Protein AF-A0A3C0ARL7-F1 (afdb_monomer_lite)

Radius of gyration: 15.75 Å; chains: 1; bounding box: 42×32×41 Å

Secondary structure (DSSP, 8-state):
--------SSSHHHH-TTSTT------HHHHTSHHHHHHHHSS---TTT--EEEEE-HHHH---EE-TTS-EE--SS--HHHHHHHTT--B--SSS--SEEEEE--

pLDDT: mean 94.79, std 3.32, range [73.19, 98.5]

Structure (mmCIF, N/CA/C/O backbone):
data_AF-A0A3C0ARL7-F1
#
_entry.id   AF-A0A3C0ARL7-F1
#
loop_
_atom_site.group_PDB
_atom_site.id
_atom_site.type_symbol
_atom_site.label_atom_id
_atom_site.label_alt_id
_atom_site.label_comp_id
_atom_site.label_asym_id
_atom_site.label_entity_id
_atom_site.label_seq_id
_atom_site.pdbx_PDB_ins_code
_atom_site.Cartn_x
_atom_site.Cartn_y
_atom_site.Cartn_z
_atom_site.occupancy
_atom_site.B_iso_or_equiv
_atom_site.auth_seq_id
_atom_site.auth_comp_id
_atom_site.auth_asym_id
_atom_site.auth_atom_id
_atom_site.pdbx_PDB_model_num
ATOM 1 N N . ASN A 1 1 ? 13.053 -15.299 10.098 1.00 73.19 1 ASN A N 1
ATOM 2 C CA . ASN A 1 1 ? 12.974 -15.258 8.622 1.00 73.19 1 ASN A CA 1
ATOM 3 C C . ASN A 1 1 ? 12.275 -13.979 8.199 1.00 73.19 1 ASN A C 1
ATOM 5 O O . ASN A 1 1 ? 11.055 -13.947 8.209 1.00 73.19 1 ASN A O 1
ATOM 9 N N . TYR A 1 2 ? 13.033 -12.924 7.897 1.00 88.19 2 TYR A N 1
ATOM 10 C CA . TYR A 1 2 ? 12.495 -11.675 7.349 1.00 88.19 2 TYR A CA 1
ATOM 11 C C . TYR A 1 2 ? 12.659 -11.690 5.828 1.00 88.19 2 TYR A C 1
ATOM 13 O O . TYR A 1 2 ? 13.670 -12.187 5.331 1.00 88.19 2 TYR A O 1
ATOM 21 N N . ARG A 1 3 ? 11.676 -11.161 5.097 1.00 88.12 3 ARG A N 1
ATOM 22 C CA . ARG A 1 3 ? 11.777 -10.898 3.657 1.00 88.12 3 ARG A CA 1
ATOM 23 C C . ARG A 1 3 ? 11.718 -9.391 3.454 1.00 88.12 3 ARG A C 1
ATOM 25 O O . ARG A 1 3 ? 10.882 -8.731 4.060 1.00 88.12 3 ARG A O 1
ATOM 32 N N . TYR A 1 4 ? 12.598 -8.872 2.610 1.00 91.69 4 TYR A N 1
ATOM 33 C CA . TYR A 1 4 ? 12.645 -7.458 2.259 1.00 91.69 4 TYR A CA 1
ATOM 34 C C . TYR A 1 4 ? 12.437 -7.322 0.754 1.00 91.69 4 TYR A C 1
ATOM 36 O O . TYR A 1 4 ? 13.104 -8.008 -0.017 1.00 91.69 4 TYR A O 1
ATOM 44 N N . GLY A 1 5 ? 11.522 -6.444 0.350 1.00 90.25 5 GLY A N 1
ATOM 45 C CA . GLY A 1 5 ? 11.359 -6.012 -1.036 1.00 90.25 5 GLY A CA 1
ATOM 46 C C . GLY A 1 5 ? 11.683 -4.532 -1.120 1.00 90.25 5 GLY A C 1
ATOM 47 O O . GLY A 1 5 ? 10.969 -3.715 -0.543 1.00 90.25 5 GLY A O 1
ATOM 48 N N . ALA A 1 6 ? 12.779 -4.190 -1.791 1.00 91.50 6 ALA A N 1
ATOM 49 C CA . ALA A 1 6 ? 13.151 -2.802 -2.018 1.00 91.50 6 ALA A CA 1
ATOM 50 C C . ALA A 1 6 ? 12.425 -2.293 -3.266 1.00 91.50 6 ALA A C 1
ATOM 52 O O . ALA A 1 6 ? 12.723 -2.722 -4.378 1.00 91.50 6 ALA A O 1
ATOM 53 N N . ILE A 1 7 ? 11.471 -1.386 -3.068 1.00 93.31 7 ILE A N 1
ATOM 54 C CA . ILE A 1 7 ? 10.719 -0.746 -4.147 1.00 93.31 7 ILE A CA 1
ATOM 55 C C . ILE A 1 7 ? 11.157 0.712 -4.210 1.00 93.31 7 ILE A C 1
ATOM 57 O O . ILE A 1 7 ? 10.897 1.487 -3.289 1.00 93.31 7 ILE A O 1
ATOM 61 N N . THR A 1 8 ? 11.865 1.075 -5.275 1.00 93.62 8 THR A N 1
ATOM 62 C CA . THR A 1 8 ? 12.463 2.402 -5.439 1.00 93.62 8 THR A CA 1
ATOM 63 C C . THR A 1 8 ? 11.715 3.229 -6.480 1.00 93.62 8 THR A C 1
ATOM 65 O O . THR A 1 8 ? 11.079 2.696 -7.387 1.00 93.62 8 THR A O 1
ATOM 68 N N . THR A 1 9 ? 11.797 4.555 -6.367 1.00 92.31 9 THR A N 1
ATOM 69 C CA . THR A 1 9 ? 11.103 5.477 -7.289 1.00 92.31 9 THR A CA 1
ATOM 70 C C . THR A 1 9 ? 12.048 6.474 -7.962 1.00 92.31 9 THR A C 1
ATOM 72 O O . THR A 1 9 ? 11.670 7.093 -8.951 1.00 92.31 9 THR A O 1
ATOM 75 N N . ARG A 1 10 ? 13.256 6.683 -7.422 1.00 94.00 10 ARG A N 1
ATOM 76 C CA . ARG A 1 10 ? 14.167 7.769 -7.835 1.00 94.00 10 ARG A CA 1
ATOM 77 C C . ARG A 1 10 ? 15.564 7.300 -8.243 1.00 94.00 10 ARG A C 1
ATOM 79 O O . ARG A 1 10 ? 16.402 8.139 -8.550 1.00 94.00 10 ARG A O 1
ATOM 86 N N . GLU A 1 11 ? 15.808 5.994 -8.260 1.00 95.00 11 GLU A N 1
ATOM 87 C CA . GLU A 1 11 ? 17.092 5.445 -8.700 1.00 95.00 11 GLU A CA 1
ATOM 88 C C . GLU A 1 11 ? 17.215 5.518 -10.234 1.00 95.00 11 GLU A C 1
ATOM 90 O O . GLU A 1 11 ? 16.189 5.626 -10.915 1.00 95.00 11 GLU A O 1
ATOM 95 N N . PRO A 1 12 ? 18.427 5.423 -10.819 1.00 96.62 12 PRO A N 1
ATOM 96 C CA . PRO A 1 12 ? 18.610 5.467 -12.275 1.00 96.62 12 PRO A CA 1
ATOM 97 C C . PRO A 1 12 ? 17.726 4.467 -13.027 1.00 96.62 12 PRO A C 1
ATOM 99 O O . PRO A 1 12 ? 17.093 4.822 -14.015 1.00 96.62 12 PRO A O 1
ATOM 102 N N . VAL A 1 13 ? 17.572 3.258 -12.483 1.00 96.38 13 VAL A N 1
ATOM 103 C CA . VAL A 1 13 ? 16.692 2.206 -13.016 1.00 96.38 13 VAL A CA 1
ATOM 104 C C . VAL A 1 13 ? 15.210 2.618 -13.101 1.00 96.38 13 VAL A C 1
ATOM 106 O O . VAL A 1 13 ? 14.448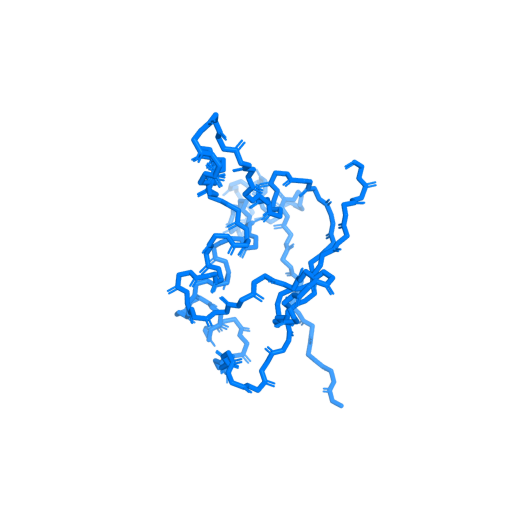 2.043 -13.872 1.00 96.38 13 VAL A O 1
ATOM 109 N N . ASN A 1 14 ? 14.779 3.617 -12.326 1.00 96.81 14 ASN A N 1
ATOM 110 C CA . ASN A 1 14 ? 13.412 4.142 -12.337 1.00 96.81 14 ASN A CA 1
ATOM 111 C C . ASN A 1 14 ? 13.242 5.375 -13.233 1.00 96.81 14 ASN A C 1
ATOM 113 O O . ASN A 1 14 ? 12.120 5.676 -13.639 1.00 96.81 14 ASN A O 1
ATOM 117 N N . MET A 1 15 ? 14.320 6.125 -13.470 1.00 96.38 15 MET A N 1
ATOM 118 C CA . MET A 1 15 ? 14.261 7.482 -14.023 1.00 96.38 15 MET A CA 1
ATOM 119 C C . MET A 1 15 ? 14.868 7.597 -15.425 1.00 96.38 15 MET A C 1
ATOM 121 O O . MET A 1 15 ? 14.415 8.442 -16.191 1.00 96.38 15 MET A O 1
ATOM 125 N N . ASP A 1 16 ? 15.869 6.781 -15.763 1.00 97.06 16 ASP A N 1
ATOM 126 C CA . ASP A 1 16 ? 16.519 6.782 -17.077 1.00 97.06 16 ASP A CA 1
ATOM 127 C C . ASP A 1 16 ? 15.919 5.697 -17.976 1.00 97.06 16 ASP A C 1
ATOM 129 O O . ASP A 1 16 ? 16.198 4.512 -17.807 1.00 97.06 16 ASP A O 1
ATOM 133 N N . GLU A 1 17 ? 15.109 6.113 -18.950 1.00 96.50 17 GLU A N 1
ATOM 134 C CA . GLU A 1 17 ? 14.459 5.228 -19.928 1.00 96.50 17 GLU A CA 1
ATOM 135 C C . GLU A 1 17 ? 15.453 4.429 -20.787 1.00 96.50 17 GLU A C 1
ATOM 137 O O . GLU A 1 17 ? 15.091 3.384 -21.324 1.00 96.50 17 GLU A O 1
ATOM 142 N N . ASN A 1 18 ? 16.712 4.874 -20.896 1.00 97.56 18 ASN A N 1
ATOM 143 C CA . ASN A 1 18 ? 17.759 4.150 -21.622 1.00 97.56 18 ASN A CA 1
ATOM 144 C C . ASN A 1 18 ? 18.518 3.151 -20.738 1.00 97.56 18 ASN A C 1
ATOM 146 O O . ASN A 1 18 ? 19.391 2.430 -21.232 1.00 97.56 18 ASN A O 1
ATOM 150 N N . HIS A 1 19 ? 18.223 3.095 -19.437 1.00 96.50 19 HIS A N 1
ATOM 151 C CA . HIS A 1 19 ? 18.859 2.147 -18.538 1.00 96.50 19 HIS A CA 1
ATOM 152 C C . HIS A 1 19 ? 18.487 0.711 -18.957 1.00 96.50 19 HIS A C 1
ATOM 154 O O . HIS A 1 19 ? 17.305 0.410 -19.128 1.00 96.50 19 HIS A O 1
ATOM 160 N N . PRO A 1 20 ? 19.447 -0.229 -19.066 1.00 96.31 20 PRO A N 1
ATOM 161 C CA . PRO A 1 20 ? 19.185 -1.582 -19.577 1.00 96.31 20 PRO A CA 1
ATOM 162 C C . PRO A 1 20 ? 18.179 -2.379 -18.734 1.00 96.31 20 PRO A C 1
ATOM 164 O O . PRO A 1 20 ? 17.583 -3.339 -19.211 1.00 96.31 20 PRO A O 1
ATOM 167 N N . SER A 1 21 ? 17.993 -1.982 -17.477 1.00 95.75 21 SER A N 1
ATOM 168 C CA . SER A 1 21 ? 17.005 -2.556 -16.559 1.00 95.75 21 SER A CA 1
ATOM 169 C C . SER A 1 21 ? 15.857 -1.598 -16.235 1.00 95.75 21 SER A C 1
ATOM 171 O O . SER A 1 21 ? 15.294 -1.724 -15.159 1.00 95.75 21 SER A O 1
ATOM 173 N N . TYR A 1 22 ? 15.555 -0.605 -17.076 1.00 96.50 22 TYR A N 1
ATOM 174 C CA . TYR A 1 22 ? 14.536 0.405 -16.776 1.00 96.50 22 TYR A CA 1
ATOM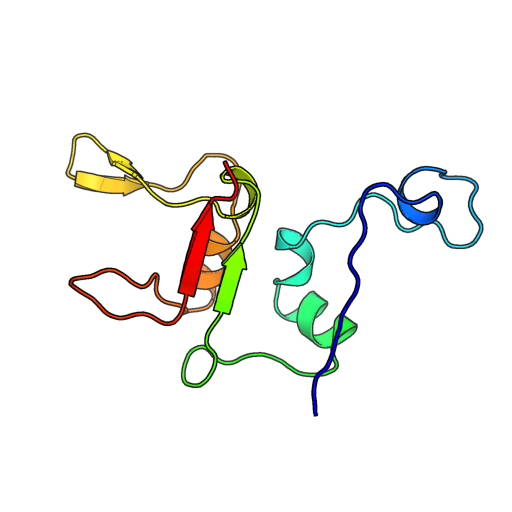 175 C C . TYR A 1 22 ? 13.187 -0.215 -16.366 1.00 96.50 22 TYR A C 1
ATOM 177 O O . TYR A 1 22 ? 12.624 -1.036 -17.089 1.00 96.50 22 TYR A O 1
ATOM 185 N N . VAL A 1 23 ? 12.663 0.200 -15.208 1.00 94.06 23 VAL A N 1
ATOM 186 C CA . VAL A 1 23 ? 11.373 -0.269 -14.655 1.00 94.06 23 VAL A CA 1
ATOM 187 C C . VAL A 1 23 ? 10.371 0.860 -14.400 1.00 94.06 23 VAL A C 1
ATOM 189 O O . VAL A 1 23 ? 9.265 0.614 -13.918 1.00 94.06 23 VAL A O 1
ATOM 192 N N . GLY A 1 24 ? 10.743 2.110 -14.685 1.00 95.44 24 GLY A N 1
ATOM 193 C CA . GLY A 1 24 ? 9.925 3.279 -14.368 1.00 95.44 24 GLY A CA 1
ATOM 194 C C . GLY A 1 24 ? 9.723 3.510 -12.864 1.00 95.44 24 GLY A C 1
ATOM 195 O O . GLY A 1 24 ? 10.300 2.834 -12.005 1.00 95.44 24 GLY A O 1
ATOM 196 N N . LYS A 1 25 ? 8.891 4.500 -12.525 1.00 95.00 25 LYS A N 1
ATOM 197 C CA . LYS A 1 25 ? 8.530 4.808 -11.134 1.00 95.00 25 LYS A CA 1
ATOM 198 C C . LYS A 1 25 ? 7.660 3.700 -10.551 1.00 95.00 25 LYS A C 1
ATOM 200 O O . LYS A 1 25 ? 6.634 3.359 -11.126 1.00 95.00 25 LYS A O 1
ATOM 205 N N . GLN A 1 26 ? 8.048 3.201 -9.384 1.00 94.69 26 GLN A N 1
ATOM 206 C CA . GLN A 1 26 ? 7.291 2.192 -8.651 1.00 94.69 26 GLN A CA 1
ATOM 207 C C . GLN A 1 26 ? 6.635 2.816 -7.413 1.00 94.69 26 GLN A C 1
ATOM 209 O O . GLN A 1 26 ? 7.239 3.664 -6.743 1.00 94.69 26 GLN A O 1
ATOM 214 N N . TYR A 1 27 ? 5.412 2.378 -7.109 1.00 94.19 27 TYR A N 1
ATOM 215 C CA . TYR A 1 27 ? 4.602 2.838 -5.981 1.00 94.19 27 TYR A CA 1
ATOM 216 C C . TYR A 1 27 ? 4.063 1.644 -5.189 1.00 94.19 27 TYR A C 1
ATOM 218 O O . TYR A 1 27 ? 3.662 0.634 -5.766 1.00 94.19 27 TYR A O 1
ATOM 226 N N . LEU A 1 28 ? 4.008 1.762 -3.860 1.00 95.19 28 LEU A N 1
ATOM 227 C CA . LEU A 1 28 ? 3.513 0.682 -2.995 1.00 95.19 28 LEU A CA 1
ATOM 228 C C . LEU A 1 28 ? 2.052 0.320 -3.295 1.00 95.19 28 LEU A C 1
ATOM 230 O O . LEU A 1 28 ? 1.685 -0.849 -3.207 1.00 95.19 28 LEU A O 1
ATOM 234 N N . GLN A 1 29 ? 1.250 1.298 -3.720 1.00 95.44 29 GLN A N 1
ATOM 235 C CA . GLN A 1 29 ? -0.146 1.118 -4.125 1.00 95.44 29 GLN A CA 1
ATOM 236 C C . GLN A 1 29 ? -0.313 0.175 -5.328 1.00 95.44 29 GLN A C 1
ATOM 238 O O . GLN A 1 29 ? -1.349 -0.473 -5.470 1.00 95.44 29 GLN A O 1
ATOM 243 N N . ASP A 1 30 ? 0.703 0.055 -6.186 1.00 94.94 30 ASP A N 1
ATOM 244 C CA . ASP A 1 30 ? 0.691 -0.911 -7.286 1.00 94.94 30 ASP A CA 1
ATOM 245 C C . ASP A 1 30 ? 1.179 -2.288 -6.834 1.00 94.94 30 ASP A C 1
ATOM 247 O O . ASP A 1 30 ? 0.625 -3.304 -7.254 1.00 94.94 30 ASP A O 1
ATOM 251 N N . ILE A 1 31 ? 2.163 -2.324 -5.930 1.00 95.19 31 ILE A N 1
ATOM 252 C CA . ILE A 1 31 ? 2.729 -3.564 -5.386 1.00 95.19 31 ILE A CA 1
ATOM 253 C C . ILE A 1 31 ? 1.742 -4.300 -4.477 1.00 95.19 31 ILE A C 1
ATOM 255 O O . ILE A 1 31 ? 1.704 -5.522 -4.506 1.00 95.19 31 ILE A O 1
ATOM 259 N N . ILE A 1 32 ? 0.917 -3.595 -3.697 1.00 95.94 32 ILE A N 1
ATOM 260 C CA . ILE A 1 32 ? -0.025 -4.220 -2.750 1.00 95.94 32 ILE A CA 1
ATOM 261 C C . ILE A 1 32 ? -1.240 -4.871 -3.424 1.00 95.94 32 ILE A C 1
ATOM 263 O O . ILE A 1 32 ? -2.083 -5.467 -2.757 1.00 95.94 32 ILE A O 1
ATOM 267 N N . ARG A 1 33 ? -1.364 -4.759 -4.750 1.00 95.81 33 ARG A N 1
ATOM 268 C CA . ARG A 1 33 ? -2.392 -5.487 -5.498 1.00 95.81 33 ARG A CA 1
ATOM 269 C C . ARG A 1 33 ? -2.048 -6.982 -5.470 1.00 95.81 33 ARG A C 1
ATOM 271 O O . ARG A 1 33 ? -0.901 -7.307 -5.775 1.00 95.81 33 ARG A O 1
ATOM 278 N N . PRO A 1 34 ? -3.006 -7.894 -5.209 1.00 94.75 34 PRO A N 1
ATOM 279 C CA . PRO A 1 34 ? -2.707 -9.303 -4.926 1.00 94.75 34 PRO A CA 1
ATOM 280 C C . PRO A 1 34 ? -1.747 -9.969 -5.921 1.00 94.75 34 PRO A C 1
ATOM 282 O O . PRO A 1 34 ? -0.717 -10.498 -5.521 1.00 94.75 34 PRO A O 1
ATOM 285 N N . ALA A 1 35 ? -2.014 -9.845 -7.227 1.00 95.88 35 ALA A N 1
ATOM 286 C CA . ALA A 1 35 ? -1.171 -10.446 -8.262 1.00 95.88 35 ALA A CA 1
ATOM 287 C C . ALA A 1 35 ? 0.267 -9.892 -8.282 1.00 95.88 35 ALA A C 1
ATOM 289 O O . ALA A 1 35 ? 1.212 -10.643 -8.504 1.00 95.88 35 ALA A O 1
ATOM 290 N N . ARG A 1 36 ? 0.444 -8.586 -8.038 1.00 94.94 36 ARG A N 1
ATOM 291 C CA . ARG A 1 36 ? 1.770 -7.946 -8.010 1.00 94.94 36 ARG A CA 1
ATOM 292 C C . ARG A 1 36 ? 2.530 -8.277 -6.737 1.00 94.94 36 ARG A C 1
ATOM 294 O O . ARG A 1 36 ? 3.741 -8.475 -6.787 1.00 94.94 36 ARG A O 1
ATOM 301 N N . PHE A 1 37 ? 1.824 -8.368 -5.616 1.00 95.56 37 PHE A N 1
ATOM 302 C CA . PHE A 1 37 ? 2.422 -8.768 -4.355 1.00 95.56 37 PHE A CA 1
ATOM 303 C C . PHE A 1 37 ? 2.928 -10.212 -4.435 1.00 95.56 37 PHE A C 1
ATOM 305 O O . PHE A 1 37 ? 4.079 -10.485 -4.093 1.00 95.56 37 PHE A O 1
ATOM 312 N N . GLU A 1 38 ? 2.104 -11.128 -4.946 1.00 95.62 38 GLU A N 1
ATOM 313 C CA . GLU A 1 38 ? 2.480 -12.532 -5.101 1.00 95.62 38 GLU A CA 1
ATOM 314 C C . GLU A 1 38 ? 3.648 -12.709 -6.078 1.00 95.62 38 GLU A C 1
ATOM 316 O O . GLU A 1 38 ? 4.585 -13.441 -5.773 1.00 95.62 38 GLU A O 1
ATOM 321 N N . GLU A 1 39 ? 3.658 -11.980 -7.199 1.00 94.06 39 GLU A N 1
ATOM 322 C CA . GLU A 1 39 ? 4.786 -11.949 -8.140 1.00 94.06 39 GLU A CA 1
ATOM 323 C C . GLU A 1 39 ? 6.087 -11.481 -7.462 1.00 94.06 39 GLU A C 1
ATOM 325 O O . GLU A 1 39 ? 7.139 -12.094 -7.641 1.00 94.06 39 GLU A O 1
ATOM 330 N N . ALA A 1 40 ? 6.020 -10.421 -6.651 1.00 92.00 40 ALA A N 1
ATOM 331 C CA . ALA A 1 40 ? 7.193 -9.838 -6.003 1.00 92.00 40 ALA A CA 1
ATOM 332 C C . ALA A 1 40 ? 7.731 -10.683 -4.836 1.00 92.00 40 ALA A C 1
ATOM 334 O O . ALA A 1 40 ? 8.939 -10.704 -4.591 1.00 92.00 40 ALA A O 1
ATOM 335 N N . PHE A 1 41 ? 6.853 -11.360 -4.089 1.00 93.19 41 PHE A N 1
ATOM 336 C CA . PHE A 1 41 ? 7.223 -11.992 -2.821 1.00 93.19 41 PHE A CA 1
ATOM 337 C C . PHE A 1 41 ? 7.036 -13.512 -2.778 1.00 93.19 41 PHE A C 1
ATOM 339 O O . PHE A 1 41 ? 7.587 -14.153 -1.874 1.00 93.19 41 PHE A O 1
ATOM 346 N N . GLY A 1 42 ? 6.299 -14.100 -3.721 1.00 94.69 42 GLY A N 1
ATOM 347 C CA . GLY A 1 42 ? 6.009 -15.534 -3.803 1.00 94.69 42 GLY A CA 1
ATOM 348 C C . GLY A 1 42 ? 5.040 -16.041 -2.730 1.00 94.69 42 GLY A C 1
ATOM 349 O O . GLY A 1 42 ? 5.127 -17.203 -2.335 1.00 94.69 42 GLY A O 1
ATOM 350 N N . TRP A 1 43 ? 4.204 -15.161 -2.178 1.00 93.69 43 TRP A N 1
ATOM 351 C CA . TRP A 1 43 ? 3.123 -15.487 -1.242 1.00 93.69 43 TRP A CA 1
ATOM 352 C C . TRP A 1 43 ? 2.068 -14.377 -1.256 1.00 93.69 43 TRP A C 1
ATOM 354 O O . TRP A 1 43 ? 2.365 -13.258 -1.673 1.00 93.69 43 TRP A O 1
ATOM 364 N N . SER A 1 44 ? 0.878 -14.683 -0.740 1.00 94.25 44 SER A N 1
ATOM 365 C CA . SER A 1 44 ? -0.251 -13.752 -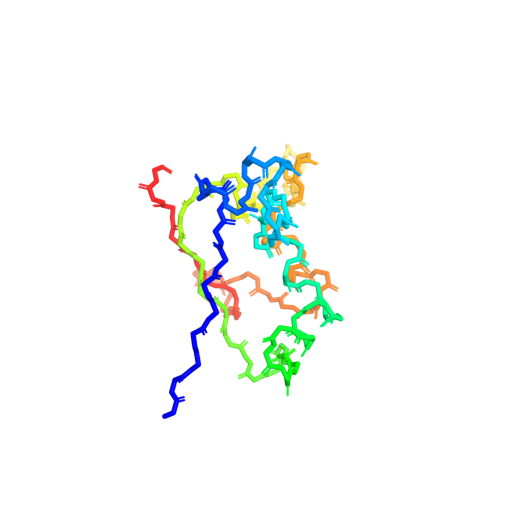0.671 1.00 94.25 44 SER A CA 1
ATOM 366 C C . SER A 1 44 ? -0.689 -13.541 0.782 1.00 94.25 44 SER A C 1
ATOM 368 O O . SER A 1 44 ? -0.861 -14.528 1.503 1.00 94.25 44 SER A O 1
ATOM 370 N N . PRO A 1 45 ? -0.831 -12.286 1.242 1.00 94.00 45 PRO A N 1
ATOM 371 C CA . PRO A 1 45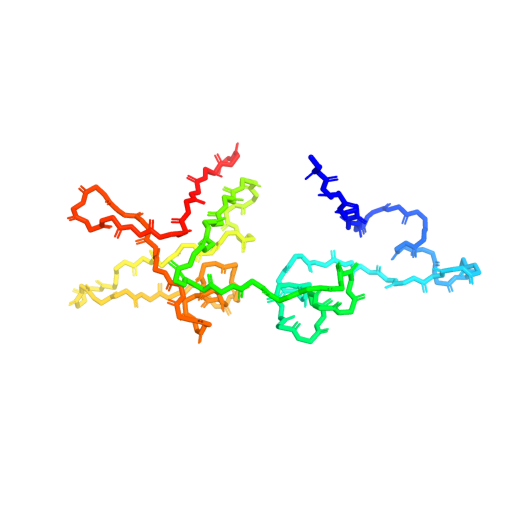 ? -1.226 -11.988 2.610 1.00 94.00 45 PRO A CA 1
ATOM 372 C C . PRO A 1 45 ? -2.740 -12.113 2.798 1.00 94.00 45 PRO A C 1
ATOM 374 O O . PRO A 1 45 ? -3.515 -11.679 1.946 1.00 94.00 45 PRO A O 1
ATOM 377 N N . ASP A 1 46 ? -3.152 -12.667 3.937 1.00 95.56 46 ASP A N 1
ATOM 378 C CA . ASP A 1 46 ? -4.557 -12.872 4.298 1.00 95.56 46 ASP A CA 1
ATOM 379 C C . ASP A 1 46 ? -4.962 -11.917 5.442 1.00 95.56 46 ASP A C 1
ATOM 381 O O . ASP A 1 46 ? -4.306 -11.912 6.493 1.00 95.56 46 ASP A O 1
ATOM 385 N N . PRO A 1 47 ? -6.034 -11.114 5.286 1.00 97.12 47 PRO A N 1
ATOM 386 C CA . PRO A 1 47 ? -6.544 -10.250 6.348 1.00 97.12 47 PRO A CA 1
ATOM 387 C C . PRO A 1 47 ? -6.820 -10.961 7.683 1.00 97.12 47 PRO A C 1
ATOM 389 O O . PRO A 1 47 ? -6.737 -10.316 8.729 1.00 97.12 47 PRO A O 1
ATOM 392 N N . GLU A 1 48 ? -7.137 -12.258 7.692 1.00 97.06 48 GLU A N 1
ATOM 393 C CA . GLU A 1 48 ? -7.431 -12.995 8.928 1.00 97.06 48 GLU A CA 1
ATOM 394 C C . GLU A 1 48 ? -6.203 -13.175 9.832 1.00 97.06 48 GLU A C 1
ATOM 396 O O . GLU A 1 48 ? -6.345 -13.310 11.048 1.00 97.06 48 GLU A O 1
ATOM 401 N N . ASN A 1 49 ? -4.993 -13.163 9.265 1.00 96.62 49 ASN A N 1
ATOM 402 C CA . ASN A 1 49 ? -3.757 -13.456 9.997 1.00 96.62 49 ASN A CA 1
ATOM 403 C C . ASN A 1 49 ? -2.611 -12.463 9.737 1.00 96.62 49 ASN A C 1
ATOM 405 O O . ASN A 1 49 ? -1.526 -12.620 10.301 1.00 96.62 49 ASN A O 1
ATOM 409 N N . THR A 1 50 ? -2.839 -11.436 8.918 1.00 97.38 50 THR A N 1
ATOM 410 C CA . THR A 1 50 ? -1.818 -10.460 8.536 1.00 97.38 50 THR A CA 1
ATOM 411 C C . THR A 1 50 ? -2.126 -9.084 9.107 1.00 97.38 50 THR A C 1
ATOM 413 O O . THR A 1 50 ? -3.221 -8.550 8.953 1.00 97.38 50 THR A O 1
ATOM 416 N N . HIS A 1 51 ? -1.114 -8.478 9.727 1.00 98.25 51 HIS A N 1
ATOM 417 C CA . HIS A 1 51 ? -1.124 -7.069 10.104 1.00 98.25 51 HIS A CA 1
ATOM 418 C C . HIS A 1 51 ? -0.263 -6.263 9.131 1.00 98.25 51 HIS A C 1
ATOM 420 O O . HIS A 1 51 ? 0.857 -6.661 8.809 1.00 98.25 51 HIS A O 1
ATOM 426 N N . VAL A 1 52 ? -0.766 -5.105 8.709 1.00 98.19 52 VAL A N 1
ATOM 427 C CA . VAL A 1 52 ? -0.066 -4.165 7.833 1.00 98.19 52 VAL A CA 1
ATOM 428 C C . VAL A 1 52 ? 0.286 -2.910 8.618 1.00 98.19 52 VAL A C 1
ATOM 430 O O . VAL A 1 52 ? -0.578 -2.299 9.243 1.00 98.19 52 VAL A O 1
ATOM 433 N N . PHE A 1 53 ? 1.555 -2.515 8.566 1.00 98.06 53 PHE A N 1
ATOM 434 C CA . PHE A 1 53 ? 2.069 -1.306 9.204 1.00 98.06 53 PHE A CA 1
ATOM 435 C C . PHE A 1 53 ? 2.563 -0.347 8.123 1.00 98.06 53 PHE A C 1
ATOM 437 O O . PHE A 1 53 ? 3.421 -0.705 7.318 1.00 98.06 53 PHE A O 1
ATOM 444 N N . LEU A 1 54 ? 2.009 0.863 8.095 1.00 98.00 54 LEU A N 1
ATOM 445 C CA . LEU A 1 54 ? 2.293 1.881 7.087 1.00 98.00 54 LEU A CA 1
ATOM 446 C C . LEU A 1 54 ? 2.956 3.095 7.743 1.00 98.00 54 LEU A C 1
ATOM 448 O O . LEU A 1 54 ? 2.407 3.668 8.675 1.00 98.00 54 LEU A O 1
ATOM 452 N N . CYS A 1 55 ? 4.105 3.533 7.239 1.00 97.12 55 CYS A N 1
ATOM 453 C CA . CYS A 1 55 ? 4.729 4.782 7.674 1.00 97.12 55 CYS A CA 1
ATOM 454 C C . CYS A 1 55 ? 5.224 5.569 6.459 1.00 97.12 55 CYS A C 1
ATOM 456 O O . CYS A 1 55 ? 5.771 4.984 5.522 1.00 97.12 55 CYS A O 1
ATOM 458 N N . GLY A 1 56 ? 5.001 6.885 6.445 1.00 95.31 56 GLY A N 1
ATOM 459 C CA . GLY A 1 56 ? 5.497 7.754 5.378 1.00 95.31 56 GLY A CA 1
ATOM 460 C C . GLY A 1 56 ? 4.536 8.869 4.983 1.00 95.31 56 GLY A C 1
ATOM 461 O O . GLY A 1 56 ? 3.883 9.483 5.826 1.00 95.31 56 GLY A O 1
ATOM 462 N N . ASN A 1 57 ? 4.484 9.141 3.676 1.00 95.00 57 ASN A N 1
ATOM 463 C CA . ASN A 1 57 ? 3.696 10.226 3.096 1.00 95.00 57 ASN A CA 1
ATOM 464 C C . ASN A 1 57 ? 2.191 10.053 3.391 1.00 95.00 57 ASN A C 1
ATOM 466 O O . ASN A 1 57 ? 1.636 9.017 3.008 1.00 95.00 57 ASN A O 1
ATOM 470 N N . PRO A 1 58 ? 1.501 11.063 3.958 1.00 95.19 58 PRO A N 1
ATOM 471 C CA . PRO A 1 58 ? 0.053 11.027 4.156 1.00 95.19 58 PRO A CA 1
ATOM 472 C C . PRO A 1 58 ? -0.749 10.679 2.896 1.00 95.19 58 PRO A C 1
ATOM 474 O O . PRO A 1 58 ? -1.717 9.931 2.996 1.00 95.19 58 PRO A O 1
ATOM 477 N N . SER A 1 59 ? -0.332 11.144 1.713 1.00 93.62 59 SER A N 1
ATOM 478 C CA . SER A 1 59 ? -0.985 10.822 0.435 1.00 93.62 59 SER A CA 1
ATOM 479 C C . SER A 1 59 ? -0.757 9.375 -0.011 1.00 93.62 59 S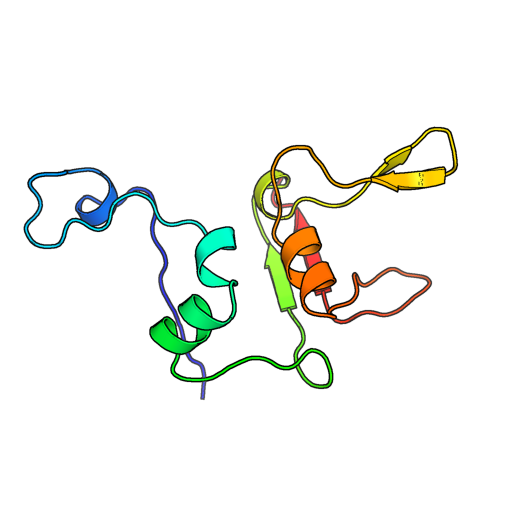ER A C 1
ATOM 481 O O . SER A 1 59 ? -1.585 8.825 -0.726 1.00 93.62 59 SER A O 1
ATOM 483 N N . MET A 1 60 ? 0.345 8.737 0.403 1.00 95.56 60 MET A N 1
ATOM 484 C CA . MET A 1 60 ? 0.554 7.303 0.157 1.00 95.56 60 MET A CA 1
ATOM 485 C C . MET A 1 60 ? -0.327 6.467 1.086 1.00 95.56 60 MET A C 1
ATOM 487 O O . MET A 1 60 ? -0.945 5.502 0.643 1.00 95.56 60 MET A O 1
ATOM 491 N N . ILE A 1 61 ? -0.424 6.864 2.358 1.00 97.75 61 ILE A N 1
ATOM 492 C CA . ILE A 1 61 ? -1.272 6.188 3.345 1.00 97.75 61 ILE A CA 1
ATOM 493 C C . ILE A 1 61 ? -2.751 6.316 2.940 1.00 97.75 61 ILE A C 1
ATOM 495 O O . ILE A 1 61 ? -3.445 5.305 2.866 1.00 97.75 61 ILE A O 1
ATOM 499 N N . GLY A 1 62 ? -3.209 7.536 2.638 1.00 96.62 62 GLY A N 1
ATOM 500 C CA . GLY A 1 62 ? -4.574 7.851 2.201 1.00 96.62 62 GLY A CA 1
ATOM 501 C C . GLY A 1 62 ? -5.636 7.475 3.230 1.00 96.62 62 GLY A C 1
ATOM 502 O O . GLY A 1 62 ? -6.464 6.601 2.989 1.00 96.62 62 GLY A O 1
ATOM 503 N N . LEU A 1 63 ? -5.592 8.119 4.398 1.00 95.88 63 LEU A N 1
ATOM 504 C CA . LEU A 1 63 ? -6.612 7.925 5.430 1.00 95.88 63 LEU A CA 1
ATOM 505 C C . LEU A 1 63 ? -7.957 8.499 4.977 1.00 95.88 63 LEU A C 1
ATOM 507 O O . LEU A 1 63 ? -7.968 9.584 4.395 1.00 95.88 63 LEU A O 1
ATOM 511 N N . PRO A 1 64 ? -9.075 7.828 5.294 1.00 94.88 64 PRO A N 1
ATOM 512 C CA . PRO A 1 64 ? -10.385 8.406 5.077 1.00 94.88 64 PRO A CA 1
ATOM 513 C C . PRO A 1 64 ? -10.667 9.502 6.108 1.00 94.88 64 PRO A C 1
ATOM 515 O O . PRO A 1 64 ? -10.259 9.409 7.271 1.00 94.88 64 PRO A O 1
ATOM 518 N N . GLU A 1 65 ? -11.430 10.506 5.698 1.00 93.50 65 GLU A N 1
ATOM 519 C CA . GLU A 1 65 ? -11.945 11.564 6.566 1.00 93.50 65 GLU A CA 1
ATOM 520 C C . GLU A 1 65 ? -13.469 11.502 6.622 1.00 93.50 65 GLU A C 1
ATOM 522 O O . GLU A 1 65 ? -14.113 10.907 5.761 1.00 93.50 65 GLU A O 1
ATOM 527 N N . LYS A 1 66 ? -14.066 12.079 7.668 1.00 92.94 66 LYS A N 1
ATOM 528 C CA . LYS A 1 66 ? -15.524 12.155 7.759 1.00 92.94 66 LYS A CA 1
ATOM 529 C C . LYS A 1 66 ? -16.036 13.341 6.954 1.00 92.94 66 LYS A C 1
ATOM 531 O O . LYS A 1 66 ? -15.586 14.459 7.194 1.00 92.94 66 LYS A O 1
ATOM 536 N N . ASN A 1 67 ? -16.999 13.109 6.069 1.00 93.06 67 ASN A N 1
ATOM 537 C CA . ASN A 1 67 ? -17.749 14.188 5.428 1.00 93.06 67 ASN A CA 1
ATOM 538 C C . ASN A 1 67 ? -18.740 14.849 6.413 1.00 93.06 67 ASN A C 1
ATOM 540 O O . ASN A 1 67 ? -18.851 14.451 7.577 1.00 93.06 67 ASN A O 1
ATOM 544 N N . GLU A 1 68 ? -19.480 15.858 5.945 1.00 93.50 68 GLU A N 1
ATOM 545 C CA . GLU A 1 68 ? -20.485 16.585 6.742 1.00 93.50 68 GLU A CA 1
ATOM 546 C C . GLU A 1 68 ? -21.596 15.668 7.290 1.00 93.50 68 GLU A C 1
ATOM 548 O O . GLU A 1 68 ? -22.182 15.942 8.336 1.00 93.50 68 GLU A O 1
ATOM 553 N N . GLN A 1 69 ? -21.853 14.550 6.611 1.00 93.19 69 GLN A N 1
ATOM 554 C CA . GLN A 1 69 ? -22.823 13.518 6.968 1.00 93.19 69 GLN A CA 1
ATOM 555 C C . GLN A 1 69 ? -22.242 12.470 7.938 1.00 93.19 69 GLN A C 1
ATOM 557 O O . GLN A 1 69 ? -22.963 11.600 8.426 1.00 93.19 69 GLN A O 1
ATOM 562 N N . GLY A 1 70 ? -20.949 12.562 8.264 1.00 89.75 70 GLY A N 1
ATOM 563 C CA . GLY A 1 70 ? -20.245 11.658 9.171 1.00 89.75 70 GLY A CA 1
ATOM 564 C C . GLY A 1 70 ? -19.762 10.352 8.534 1.00 89.75 70 GLY A C 1
ATOM 565 O O . GLY A 1 70 ? -19.265 9.483 9.260 1.00 89.75 70 GLY A O 1
ATOM 566 N N . GLU A 1 71 ? -19.884 10.211 7.217 1.00 91.00 71 GLU A N 1
ATOM 567 C CA . GLU A 1 71 ? -19.442 9.051 6.443 1.00 91.00 71 GLU A CA 1
ATOM 568 C C . GLU A 1 71 ? -17.944 9.140 6.160 1.00 91.00 71 GLU A C 1
ATOM 570 O O . GLU A 1 71 ? -17.411 10.223 5.927 1.00 91.00 71 GLU A O 1
ATOM 575 N N . LEU A 1 72 ? -17.258 7.996 6.177 1.00 90.69 72 LEU A N 1
ATOM 576 C CA . LEU A 1 72 ? -15.844 7.933 5.821 1.00 90.69 72 LEU A CA 1
ATOM 577 C C . LEU A 1 72 ? -15.684 8.013 4.302 1.00 90.69 72 LEU A C 1
ATOM 579 O O . LEU A 1 72 ? -16.189 7.155 3.581 1.00 90.69 72 LEU A O 1
ATOM 583 N N . VAL A 1 73 ? -14.945 9.016 3.843 1.00 94.94 73 VAL A N 1
ATOM 584 C CA . VAL A 1 73 ? -14.641 9.264 2.435 1.00 94.94 73 VAL A CA 1
ATOM 585 C C . VAL A 1 73 ? -13.129 9.223 2.251 1.00 94.94 73 VAL A C 1
ATOM 587 O O . VAL A 1 73 ? -12.385 9.863 2.996 1.00 94.94 73 VAL A O 1
ATOM 590 N N . PHE A 1 74 ? -12.674 8.432 1.281 1.00 95.50 74 PHE A N 1
ATOM 591 C CA . PHE A 1 74 ? -11.263 8.367 0.910 1.00 95.50 74 PHE A CA 1
ATOM 592 C C . PHE A 1 74 ? -10.863 9.560 0.025 1.00 95.50 74 PHE A C 1
ATOM 594 O O . PHE A 1 74 ? -11.719 10.119 -0.663 1.00 95.50 74 PHE A O 1
ATOM 601 N N . PRO A 1 75 ? -9.579 9.960 0.027 1.00 92.81 75 PRO A N 1
ATOM 602 C CA . PRO A 1 75 ? -9.070 10.975 -0.894 1.00 92.81 75 PRO A CA 1
ATOM 603 C C . PRO A 1 75 ? -9.223 10.561 -2.367 1.00 92.81 75 PRO A C 1
ATOM 605 O O . PRO A 1 75 ? -9.220 9.374 -2.675 1.00 92.81 75 PRO A O 1
ATOM 608 N N . ASP A 1 76 ? -9.235 11.533 -3.288 1.00 90.56 76 ASP A N 1
ATOM 609 C CA . ASP A 1 76 ? -9.345 11.269 -4.737 1.00 90.56 76 ASP A CA 1
ATOM 610 C C . ASP A 1 76 ? -8.247 10.331 -5.270 1.00 90.56 76 ASP A C 1
ATOM 612 O O . ASP A 1 76 ? -8.469 9.512 -6.164 1.00 90.56 76 ASP A O 1
ATOM 616 N N . SER A 1 77 ? -7.030 10.455 -4.734 1.00 90.44 77 SER A N 1
ATOM 617 C CA . SER A 1 77 ? -5.940 9.534 -5.032 1.00 90.44 77 SER A CA 1
ATOM 618 C C . SER A 1 77 ? -6.014 8.321 -4.109 1.00 90.44 77 SER A C 1
ATOM 620 O O . SER A 1 77 ? -5.823 8.470 -2.897 1.00 90.44 77 SER A O 1
ATOM 622 N N . LYS A 1 78 ? -6.172 7.124 -4.685 1.00 94.06 78 LYS A N 1
ATOM 623 C CA . LYS A 1 78 ? -6.155 5.872 -3.921 1.00 94.06 78 LYS A CA 1
ATOM 624 C C . LYS A 1 78 ? -4.885 5.724 -3.084 1.00 94.06 78 LYS A C 1
ATOM 626 O O . LYS A 1 78 ? -3.772 5.640 -3.614 1.00 94.06 78 LYS A O 1
ATOM 631 N N . GLY A 1 79 ? -5.068 5.657 -1.771 1.00 97.00 79 GLY A N 1
ATOM 632 C CA . GLY A 1 79 ? -4.014 5.334 -0.815 1.00 97.00 79 GLY A CA 1
ATOM 633 C C . GLY A 1 79 ? -3.967 3.852 -0.466 1.00 97.00 79 GLY A C 1
ATOM 634 O O . GLY A 1 79 ? -4.834 3.061 -0.837 1.00 97.00 79 GLY A O 1
ATOM 635 N N . MET A 1 80 ? -2.956 3.477 0.311 1.00 98.12 80 MET A N 1
ATOM 636 C CA . MET A 1 80 ? -2.795 2.114 0.815 1.00 98.12 80 MET A CA 1
ATOM 637 C C . MET A 1 80 ? -3.981 1.657 1.671 1.00 98.12 80 MET A C 1
ATOM 639 O O . MET A 1 80 ? -4.388 0.504 1.566 1.00 98.12 80 MET A O 1
ATOM 643 N N . VAL A 1 81 ? -4.548 2.534 2.509 1.00 97.94 81 VAL A N 1
ATOM 644 C CA . VAL A 1 81 ? -5.651 2.156 3.411 1.00 97.94 81 VAL A CA 1
ATOM 645 C C . VAL A 1 81 ? -6.913 1.792 2.632 1.00 97.94 81 VAL A C 1
ATOM 647 O O . VAL A 1 81 ? -7.556 0.800 2.971 1.00 97.94 81 VAL A O 1
ATOM 650 N N . GLU A 1 82 ? -7.246 2.536 1.578 1.00 97.81 82 GLU A N 1
ATOM 651 C CA . GLU A 1 82 ? -8.378 2.219 0.700 1.00 97.81 82 GLU A CA 1
ATOM 652 C C . GLU A 1 82 ? -8.181 0.859 0.022 1.00 97.81 82 GLU A C 1
ATOM 654 O O . GLU A 1 82 ? -9.011 -0.034 0.178 1.00 97.81 82 GLU A O 1
ATOM 659 N N . LEU A 1 83 ? -7.035 0.664 -0.641 1.00 97.75 83 LEU A N 1
ATOM 660 C CA . LEU A 1 83 ? -6.719 -0.569 -1.370 1.00 97.75 83 LEU A CA 1
ATOM 661 C C . LEU A 1 83 ? -6.715 -1.809 -0.471 1.00 97.75 83 LEU A C 1
ATOM 663 O O . LEU A 1 83 ? -7.136 -2.881 -0.894 1.00 97.75 83 LEU A O 1
ATOM 667 N N . LEU A 1 84 ? -6.230 -1.682 0.763 1.00 98.06 84 LEU A N 1
ATOM 668 C CA . LEU A 1 84 ? -6.252 -2.766 1.743 1.00 98.06 84 LEU A CA 1
ATOM 669 C C . LEU A 1 84 ? -7.669 -3.013 2.274 1.00 98.06 84 LEU A C 1
ATOM 671 O O . LEU A 1 84 ? -8.060 -4.163 2.464 1.00 98.06 84 LEU A O 1
ATOM 675 N N . THR A 1 85 ? -8.466 -1.963 2.476 1.00 97.12 85 THR A N 1
ATOM 676 C CA . THR A 1 85 ? -9.866 -2.110 2.906 1.00 97.12 85 THR A CA 1
ATOM 677 C C . THR A 1 85 ? -10.693 -2.852 1.853 1.00 97.12 85 THR A C 1
ATOM 679 O O . THR A 1 85 ? -11.456 -3.752 2.198 1.00 97.12 85 THR A O 1
ATOM 682 N N . GLU A 1 86 ? -10.477 -2.562 0.565 1.00 96.50 86 GLU A N 1
ATOM 683 C CA . GLU A 1 86 ? -11.075 -3.303 -0.560 1.00 96.50 86 GLU A CA 1
ATOM 684 C C . GLU A 1 86 ? -10.679 -4.791 -0.573 1.00 96.50 86 GLU A C 1
ATOM 686 O O . GLU A 1 86 ? -11.437 -5.631 -1.051 1.00 96.50 86 GLU A O 1
ATOM 691 N N . GLN A 1 87 ? -9.516 -5.127 -0.008 1.00 97.00 87 GLN A N 1
ATOM 692 C CA . GLN A 1 87 ? -9.018 -6.498 0.140 1.00 97.00 87 GLN A CA 1
ATOM 693 C C . GLN A 1 87 ? -9.476 -7.182 1.443 1.00 97.00 87 GLN A C 1
ATOM 695 O O . GLN A 1 87 ? -9.064 -8.305 1.717 1.00 97.00 87 GLN A O 1
ATOM 700 N N . GLY A 1 88 ? -10.321 -6.537 2.256 1.00 97.62 88 GLY A N 1
ATOM 701 C CA . GLY A 1 88 ? -10.877 -7.111 3.488 1.00 97.62 88 GLY A CA 1
ATOM 702 C C . GLY A 1 88 ? -10.103 -6.786 4.769 1.00 97.62 88 GLY A C 1
ATOM 703 O O . GLY A 1 88 ? -10.500 -7.222 5.854 1.00 97.62 88 GLY A O 1
ATOM 704 N N . TYR A 1 89 ? -9.035 -5.991 4.682 1.00 98.12 89 TYR A N 1
ATOM 705 C CA . TYR A 1 89 ? -8.367 -5.448 5.863 1.00 98.12 89 TYR A CA 1
ATOM 706 C C . TYR A 1 89 ? -9.216 -4.344 6.517 1.00 98.12 89 TYR A C 1
ATOM 708 O O . TYR A 1 89 ? -10.121 -3.767 5.917 1.00 98.12 89 TYR A O 1
ATOM 716 N N . LYS A 1 90 ? -8.937 -4.042 7.784 1.00 97.81 90 LYS A N 1
ATOM 717 C CA . LYS A 1 90 ? -9.682 -3.087 8.609 1.00 97.81 90 LYS A CA 1
ATOM 718 C C . LYS A 1 90 ? -8.728 -2.084 9.237 1.00 97.81 90 LYS A C 1
ATOM 720 O O . LYS A 1 90 ? -7.790 -2.469 9.939 1.00 97.81 90 LYS A O 1
ATOM 725 N N . LEU A 1 91 ? -8.999 -0.796 9.034 1.00 97.12 91 LEU A N 1
ATOM 726 C CA . LEU A 1 91 ? -8.257 0.278 9.690 1.00 97.12 91 LEU A CA 1
ATOM 727 C C . LEU A 1 91 ? -8.396 0.178 11.210 1.00 97.12 91 LEU A C 1
ATOM 729 O O . LEU A 1 91 ? -9.506 0.173 11.743 1.00 97.12 91 LEU A O 1
ATOM 733 N N . SER A 1 92 ? -7.263 0.111 11.904 1.00 96.94 92 SER A N 1
ATOM 734 C CA . SER A 1 92 ? -7.240 0.099 13.358 1.00 96.94 92 SER A CA 1
ATOM 735 C C . SER A 1 92 ? -7.551 1.486 13.912 1.00 96.94 92 SER A C 1
ATOM 737 O O . SER A 1 92 ? -6.979 2.492 13.493 1.00 96.94 92 SER A O 1
ATOM 739 N N . THR A 1 93 ? -8.466 1.542 14.876 1.00 92.94 93 THR A N 1
ATOM 740 C CA . THR A 1 93 ? -8.841 2.763 15.596 1.00 92.94 93 THR A CA 1
ATOM 741 C C . THR A 1 93 ? -8.857 2.493 17.101 1.00 92.94 93 THR A C 1
ATOM 743 O O . THR A 1 93 ? -9.002 1.340 17.507 1.00 92.94 93 THR A O 1
ATOM 746 N N . PRO A 1 94 ? -8.813 3.529 17.963 1.00 92.06 94 PRO A N 1
ATOM 747 C CA . PRO A 1 94 ? -8.888 3.327 19.412 1.00 92.06 94 PRO A CA 1
ATOM 748 C C . PRO A 1 94 ? -10.148 2.586 19.888 1.00 92.06 94 PRO A C 1
ATOM 750 O O . PRO A 1 94 ? -10.122 1.946 20.933 1.00 92.06 94 PRO A O 1
ATOM 753 N N . LYS A 1 95 ? -11.261 2.689 19.146 1.00 92.88 95 LYS A N 1
ATOM 754 C CA . LYS A 1 95 ? -12.541 2.051 19.499 1.00 92.88 95 LYS A CA 1
ATOM 755 C C . LYS A 1 95 ? -12.742 0.692 18.836 1.00 92.88 95 LYS A C 1
ATOM 757 O O . LYS A 1 95 ? -13.394 -0.167 19.412 1.00 92.88 95 LYS A O 1
ATOM 762 N N . ASN A 1 96 ? -12.212 0.520 17.629 1.00 92.94 96 ASN A N 1
ATOM 763 C CA . ASN A 1 96 ? -12.356 -0.692 16.836 1.00 92.94 96 ASN A CA 1
ATOM 764 C C . ASN A 1 96 ? -10.958 -1.142 16.402 1.00 92.94 96 ASN A C 1
ATOM 766 O O . ASN A 1 96 ? -10.410 -0.553 15.462 1.00 92.94 96 ASN A O 1
ATOM 770 N N . PRO A 1 97 ? -10.370 -2.137 17.088 1.00 95.50 97 PRO A N 1
ATOM 771 C CA . PRO A 1 97 ? -9.111 -2.733 16.672 1.00 95.50 97 PRO A CA 1
ATOM 772 C C . PRO A 1 97 ? -9.224 -3.315 15.262 1.00 95.50 97 PRO A C 1
ATOM 774 O O . PRO A 1 97 ? -10.196 -3.995 14.929 1.00 95.50 97 PRO A O 1
ATOM 777 N N . GLY A 1 98 ? -8.214 -3.038 14.447 1.00 97.50 98 GLY A N 1
ATOM 778 C CA . GLY A 1 98 ? -8.091 -3.520 13.077 1.00 97.50 98 GLY A CA 1
ATOM 779 C C . GLY A 1 98 ? -6.682 -4.038 12.804 1.00 97.50 98 GLY A C 1
ATOM 780 O O . GLY A 1 98 ? -5.827 -4.085 13.691 1.00 97.50 98 GLY A O 1
ATOM 781 N N . ASN A 1 99 ? -6.435 -4.425 11.561 1.00 98.50 99 ASN A N 1
ATOM 782 C CA . ASN A 1 99 ? -5.173 -5.005 11.112 1.00 98.50 99 ASN A CA 1
ATOM 783 C C . ASN A 1 99 ? -4.378 -4.081 10.168 1.00 98.50 99 ASN A C 1
ATOM 785 O O . ASN A 1 99 ? -3.279 -4.451 9.772 1.00 98.50 99 ASN A O 1
ATOM 789 N N . ILE A 1 100 ? -4.859 -2.866 9.877 1.00 98.44 100 ILE A N 1
ATOM 790 C CA . ILE A 1 100 ? -4.061 -1.795 9.257 1.00 98.44 100 ILE A CA 1
ATOM 791 C C . ILE A 1 100 ? -3.679 -0.774 10.330 1.00 98.44 100 ILE A C 1
ATOM 793 O O . ILE A 1 100 ? -4.546 -0.175 10.969 1.00 98.44 100 ILE A O 1
ATOM 797 N N . HIS A 1 101 ? -2.382 -0.550 10.495 1.00 98.31 101 HIS A N 1
ATOM 798 C CA . HIS A 1 101 ? -1.783 0.388 11.442 1.00 98.31 101 HIS A CA 1
ATOM 799 C C . HIS A 1 101 ? -0.979 1.418 10.663 1.00 98.31 101 HIS A C 1
ATOM 801 O O . HIS A 1 101 ? -0.383 1.083 9.636 1.00 98.31 101 HIS A O 1
ATOM 807 N N . PHE A 1 102 ? -0.945 2.665 11.126 1.00 97.38 102 PHE A N 1
ATOM 808 C CA . PHE A 1 102 ? -0.238 3.710 10.398 1.00 97.38 102 PHE A CA 1
ATOM 809 C C . PHE A 1 102 ? 0.417 4.756 11.299 1.00 97.38 102 PHE A C 1
ATOM 811 O O . PHE A 1 102 ? -0.031 5.010 12.415 1.00 97.38 102 PHE A O 1
ATOM 818 N N . GLU A 1 103 ? 1.431 5.411 10.744 1.00 96.50 103 GLU A N 1
ATOM 819 C CA . GLU A 1 103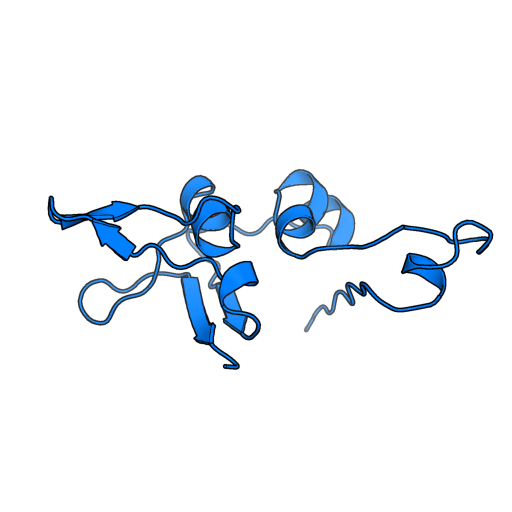 ? 2.073 6.610 11.270 1.00 96.50 103 GLU A CA 1
ATOM 820 C C . GLU A 1 103 ? 2.360 7.571 10.106 1.00 96.50 103 GLU A C 1
ATOM 822 O O . GLU A 1 103 ? 2.914 7.180 9.078 1.00 96.50 103 GLU A O 1
ATOM 827 N N . LYS A 1 104 ? 1.963 8.840 10.232 1.00 94.06 104 LYS A N 1
ATOM 828 C CA . LYS A 1 104 ? 2.322 9.862 9.241 1.00 94.06 104 LYS A CA 1
ATOM 829 C C . LYS A 1 104 ? 3.732 10.361 9.536 1.00 94.06 104 LYS A C 1
ATOM 831 O O . LYS A 1 104 ? 4.019 10.712 10.675 1.00 94.06 104 LYS A O 1
ATOM 836 N N . TYR A 1 105 ? 4.584 10.428 8.515 1.00 90.50 105 TYR A N 1
ATOM 837 C CA . TYR A 1 105 ? 5.936 10.970 8.682 1.00 90.50 105 TYR A CA 1
ATOM 838 C C . TYR A 1 105 ? 5.946 12.510 8.763 1.00 90.50 105 TYR A C 1
ATOM 840 O O . TYR A 1 105 ? 6.858 13.077 9.360 1.00 90.50 105 TYR A O 1
ATOM 848 N N . TRP A 1 106 ? 4.932 13.176 8.189 1.00 84.31 106 TRP A N 1
ATOM 849 C CA . TRP A 1 106 ? 4.684 14.622 8.274 1.00 84.31 106 TRP A CA 1
ATOM 850 C C . TRP A 1 106 ? 3.191 14.954 8.195 1.00 84.31 106 TRP A C 1
ATOM 852 O O . TRP A 1 106 ? 2.405 14.068 7.780 1.00 84.31 106 TRP A O 1
#

Sequence (106 aa):
NYRYGAITTREPVNMDENHPSYVGKQYLQDIIRPARFEEAFGWSPDPENTHVFLCGNPSMIGLPEKNEQGELVFPDSKGMVELLTEQGYKLSTPKNPGNIHFEKYW

Foldseek 3Di:
DDDDDDADAPDCLQPPPPPPNNDHGDAVLVCLPQVNVCVRPVDGDDQVPAAAEEEEACLQQFFFDQDPVGDTDTDPRDHPQNSVVVVVWDDQDPVDGTRYHYDYPD